Protein AF-A0A7V0I845-F1 (afdb_monomer)

Sequence (106 aa):
MRGEARTVVWFQAAGCTGCSISLMNATYPDIKNLLLDEIVPGKGIGLVFHATLMGPTGRPALEVLEKIPAEEAGEYVLVVEGAIPTAAGGKYGTVGEVPMRERAAE

Solvent-accessible surface area (backbone atoms only — not comparable to full-atom values): 6372 Å² total; per-residue (Å²): 130,88,43,60,52,48,42,29,40,42,48,76,50,61,56,86,60,57,69,61,54,52,52,61,65,35,84,75,76,29,49,62,42,49,68,75,37,61,80,46,96,58,31,28,46,33,75,77,38,35,89,92,77,52,85,67,61,69,67,72,42,51,50,50,72,64,43,45,53,71,77,37,64,93,68,54,45,81,42,77,41,57,47,74,46,63,62,89,82,9,72,83,38,62,62,83,95,42,34,39,48,58,69,75,72,99

Mean predicted aligned error: 3.74 Å

Secondary structure (DSSP, 8-state):
---EEEEEEEEE-BS-SHHHHHHHT-SSS-HHHHHHSEEETTEEEEEEEETTT-S--SHHHHHHHHHHHHHSTTTSEEEEESB---GGGGTT-EETTEEHHHHTT-

Structure (mmCIF, N/CA/C/O backbone):
data_AF-A0A7V0I845-F1
#
_entry.id   AF-A0A7V0I845-F1
#
loop_
_atom_site.group_PDB
_atom_site.id
_atom_site.type_symbol
_atom_site.label_atom_id
_atom_site.label_alt_id
_atom_site.label_comp_id
_atom_site.label_asym_id
_atom_site.label_entity_id
_atom_site.label_seq_id
_atom_site.pdbx_PDB_ins_code
_atom_site.Cartn_x
_atom_site.Cartn_y
_atom_site.Cartn_z
_atom_site.occupancy
_atom_site.B_iso_or_equiv
_atom_site.auth_seq_id
_atom_site.auth_comp_id
_atom_site.auth_asym_id
_atom_site.auth_atom_id
_atom_site.pdbx_PDB_model_num
ATOM 1 N N . MET A 1 1 ? -9.223 0.389 25.451 1.00 41.03 1 MET A N 1
ATOM 2 C CA . MET A 1 1 ? -8.378 -0.759 25.055 1.00 41.03 1 MET A CA 1
ATOM 3 C C . MET A 1 1 ? -8.380 -0.767 23.538 1.00 41.03 1 MET A C 1
ATOM 5 O O . MET A 1 1 ? -9.469 -0.661 23.002 1.00 41.03 1 MET A O 1
ATOM 9 N N . ARG A 1 2 ? -7.226 -0.770 22.852 1.00 48.28 2 ARG A N 1
ATOM 10 C CA . ARG A 1 2 ? -7.222 -0.929 21.385 1.00 48.28 2 ARG A CA 1
ATOM 11 C C . ARG A 1 2 ? -7.747 -2.338 21.094 1.00 48.28 2 ARG A C 1
ATOM 13 O O . ARG A 1 2 ? -7.118 -3.289 21.553 1.00 48.28 2 ARG A O 1
ATOM 20 N N . GLY A 1 3 ? -8.900 -2.454 20.435 1.00 59.62 3 GLY A N 1
ATOM 21 C CA . GLY A 1 3 ? -9.357 -3.712 19.847 1.00 59.62 3 GLY A CA 1
ATOM 22 C C . GLY A 1 3 ? -8.349 -4.277 18.837 1.00 59.62 3 GLY A C 1
ATOM 23 O O . GLY A 1 3 ? -7.332 -3.647 18.535 1.00 59.62 3 GLY A O 1
ATOM 24 N N . GLU A 1 4 ? -8.616 -5.476 18.321 1.00 82.38 4 GLU A N 1
ATOM 25 C CA . GLU A 1 4 ? -7.788 -6.113 17.290 1.00 82.38 4 GLU A CA 1
ATOM 26 C C . GLU A 1 4 ? -7.841 -5.258 16.012 1.00 82.38 4 GLU A C 1
ATOM 28 O O . GLU A 1 4 ? -8.894 -5.110 15.391 1.00 82.38 4 GLU A O 1
ATOM 33 N N . ALA A 1 5 ? -6.719 -4.646 15.626 1.00 88.62 5 ALA A N 1
ATOM 34 C CA . ALA A 1 5 ? -6.627 -3.895 14.379 1.00 88.62 5 ALA A CA 1
ATOM 35 C C . ALA A 1 5 ? -6.113 -4.822 13.278 1.00 88.62 5 ALA A C 1
ATOM 37 O O . ALA A 1 5 ? -5.012 -5.355 13.394 1.00 88.62 5 ALA A O 1
ATOM 38 N N . ARG A 1 6 ?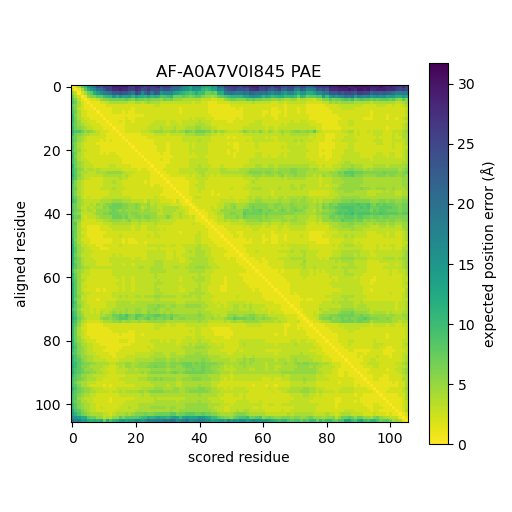 -6.893 -5.008 12.209 1.00 93.38 6 ARG A N 1
ATOM 39 C CA . ARG A 1 6 ? -6.452 -5.804 11.058 1.00 93.38 6 ARG A CA 1
ATOM 40 C C . ARG A 1 6 ? -5.444 -4.992 10.251 1.00 93.38 6 ARG A C 1
ATOM 42 O O . ARG A 1 6 ? -5.769 -3.888 9.811 1.00 93.38 6 ARG A O 1
ATOM 49 N N . THR A 1 7 ? -4.246 -5.532 10.061 1.00 95.88 7 THR A N 1
ATOM 50 C CA . THR A 1 7 ? -3.190 -4.905 9.262 1.00 95.88 7 THR A CA 1
ATOM 51 C C . THR A 1 7 ? -3.607 -4.808 7.799 1.00 95.88 7 THR A C 1
ATOM 53 O O . THR A 1 7 ? -4.045 -5.789 7.195 1.00 95.88 7 THR A O 1
ATOM 56 N N . VAL A 1 8 ? -3.472 -3.613 7.228 1.00 96.44 8 VAL A N 1
ATOM 57 C CA . VAL A 1 8 ? -3.768 -3.316 5.827 1.00 96.44 8 VAL A CA 1
ATOM 58 C C . VAL A 1 8 ? -2.566 -2.633 5.185 1.00 96.44 8 VAL A C 1
ATOM 60 O O . VAL A 1 8 ? -2.123 -1.571 5.629 1.00 96.44 8 VAL A O 1
ATOM 63 N N . VAL A 1 9 ? -2.083 -3.224 4.096 1.00 96.88 9 VAL A N 1
ATOM 64 C CA . VAL A 1 9 ? -1.076 -2.642 3.204 1.00 96.88 9 VAL A CA 1
ATOM 65 C C . VAL A 1 9 ? -1.794 -2.169 1.945 1.00 96.88 9 VAL A C 1
ATOM 67 O O . VAL A 1 9 ? -2.348 -2.979 1.207 1.00 96.88 9 VAL A O 1
ATOM 70 N N . TRP A 1 10 ? -1.799 -0.861 1.690 1.00 97.38 10 TRP A N 1
ATOM 71 C CA . TRP A 1 10 ? -2.384 -0.270 0.486 1.00 97.38 10 TRP A CA 1
ATOM 72 C C . TRP A 1 10 ? -1.288 0.074 -0.521 1.00 97.38 10 TRP A C 1
ATOM 74 O O . TRP A 1 10 ? -0.673 1.144 -0.485 1.00 97.38 10 TRP A O 1
ATOM 84 N N . PHE A 1 11 ? -1.030 -0.858 -1.432 1.00 96.94 11 PHE A N 1
ATOM 85 C CA . PHE A 1 11 ? -0.010 -0.739 -2.459 1.00 96.94 11 PHE A CA 1
ATOM 86 C C . PHE A 1 11 ? -0.534 0.042 -3.670 1.00 96.94 11 PHE A C 1
ATOM 88 O O . PHE A 1 11 ? -1.366 -0.438 -4.441 1.00 96.94 11 PHE A O 1
ATOM 95 N N . GLN A 1 12 ? -0.029 1.265 -3.842 1.00 96.19 12 GLN A N 1
ATOM 96 C CA . GLN A 1 12 ? -0.338 2.116 -4.991 1.00 96.19 12 GLN A CA 1
ATOM 97 C C . GLN A 1 12 ? 0.643 1.813 -6.138 1.00 96.19 12 GLN A C 1
ATOM 99 O O . GLN A 1 12 ? 1.823 2.154 -6.062 1.00 96.19 12 GLN A O 1
ATOM 104 N N . ALA A 1 13 ? 0.151 1.159 -7.189 1.00 96.06 13 ALA A N 1
ATOM 105 C CA . ALA A 1 13 ? 0.898 0.811 -8.393 1.00 96.06 13 ALA A CA 1
ATOM 106 C C . ALA A 1 13 ? 0.718 1.880 -9.492 1.00 96.06 13 ALA A C 1
ATOM 108 O O . ALA A 1 13 ? 0.636 3.076 -9.207 1.00 96.06 13 ALA A O 1
ATOM 109 N N . ALA A 1 14 ? 0.661 1.487 -10.770 1.00 96.44 14 ALA A N 1
ATOM 110 C CA . ALA A 1 14 ? 0.461 2.428 -11.868 1.00 96.44 14 ALA A CA 1
ATOM 111 C C . ALA A 1 14 ? -1.010 2.878 -11.935 1.00 96.44 14 ALA A C 1
ATOM 113 O O . ALA A 1 14 ? -1.852 2.232 -12.563 1.00 96.44 14 ALA A O 1
ATOM 114 N N . GLY A 1 15 ? -1.327 3.991 -11.274 1.00 95.81 15 GLY A N 1
ATOM 115 C CA . GLY A 1 15 ? -2.676 4.549 -11.201 1.00 95.81 15 GLY A CA 1
ATOM 116 C C . GLY A 1 15 ? -2.694 6.075 -11.136 1.00 95.81 15 GLY A C 1
ATOM 117 O O . GLY A 1 15 ? -1.658 6.731 -11.137 1.00 95.81 15 GLY A O 1
ATOM 118 N N . CYS A 1 16 ? -3.899 6.642 -11.088 1.00 97.00 16 CYS A N 1
ATOM 119 C CA . CYS A 1 16 ? -4.125 8.089 -11.007 1.00 97.00 16 CYS A CA 1
ATOM 120 C C . CYS A 1 16 ? -4.410 8.596 -9.583 1.00 97.00 16 CYS A C 1
ATOM 122 O O . CYS A 1 16 ? -4.825 9.742 -9.428 1.00 97.00 16 CYS A O 1
ATOM 124 N N . THR A 1 17 ? -4.266 7.743 -8.560 1.00 98.06 17 THR A N 1
ATOM 125 C CA . THR A 1 17 ? -4.600 8.048 -7.151 1.00 98.06 17 THR A CA 1
ATOM 126 C C . THR A 1 17 ? -6.105 8.250 -6.896 1.00 98.06 17 THR A C 1
ATOM 128 O O . THR A 1 17 ? -6.533 8.571 -5.788 1.00 98.06 17 THR A O 1
ATOM 131 N N . GLY A 1 18 ? -6.954 8.046 -7.909 1.00 98.12 18 GLY A N 1
ATOM 132 C CA . GLY A 1 18 ? -8.398 8.254 -7.813 1.00 98.12 18 GLY A CA 1
ATOM 133 C C . GLY A 1 18 ? -9.087 7.356 -6.782 1.00 98.12 18 GLY A C 1
ATOM 134 O O . GLY A 1 18 ? -10.044 7.798 -6.149 1.00 98.12 18 GLY A O 1
ATOM 135 N N . CYS A 1 19 ? -8.598 6.131 -6.556 1.00 97.75 19 CYS A N 1
ATOM 136 C CA . CYS A 1 19 ? -9.187 5.241 -5.553 1.00 97.75 19 CYS A CA 1
ATOM 137 C C . CYS A 1 19 ? -8.875 5.744 -4.138 1.00 97.75 19 CYS A C 1
ATOM 139 O O . CYS A 1 19 ? -9.770 5.775 -3.296 1.00 97.75 19 CYS A O 1
ATOM 141 N N . SER A 1 20 ? -7.657 6.242 -3.907 1.00 97.75 20 SER A N 1
ATOM 142 C CA . SER A 1 20 ? -7.294 6.929 -2.660 1.00 97.75 20 SER A CA 1
ATOM 143 C C . SER A 1 20 ? -8.156 8.175 -2.410 1.00 97.75 20 SER A C 1
ATOM 145 O O . SER A 1 20 ? -8.650 8.383 -1.302 1.00 97.75 20 SER A O 1
ATOM 147 N N . ILE A 1 21 ? -8.394 9.001 -3.440 1.00 97.75 21 ILE A N 1
ATOM 148 C CA . ILE A 1 21 ? -9.289 10.167 -3.321 1.00 97.75 21 ILE A CA 1
ATOM 149 C C . ILE A 1 21 ? -10.725 9.727 -3.015 1.00 97.75 21 ILE A C 1
ATOM 151 O O . ILE A 1 21 ? -11.395 10.347 -2.190 1.00 97.75 21 ILE A O 1
ATOM 155 N N . SER A 1 22 ? -11.202 8.650 -3.642 1.00 97.62 22 SER A N 1
ATOM 156 C CA . SER A 1 22 ? -12.524 8.089 -3.356 1.00 97.62 22 SER A CA 1
ATOM 157 C C . SER A 1 22 ? -12.642 7.618 -1.904 1.00 97.62 22 SER A C 1
ATOM 159 O O . SER A 1 22 ? -13.672 7.868 -1.285 1.00 97.62 22 SER A O 1
ATOM 161 N N . LEU A 1 23 ? -11.603 6.977 -1.354 1.00 96.25 23 LEU A N 1
ATOM 162 C CA . LEU A 1 23 ? -11.556 6.554 0.048 1.00 96.25 23 LEU A CA 1
ATOM 163 C C . LEU A 1 23 ? -11.653 7.756 0.997 1.00 96.25 23 LEU A C 1
ATOM 165 O O . LEU A 1 23 ? -12.456 7.749 1.924 1.00 96.25 23 LEU A O 1
ATOM 169 N N . MET A 1 24 ? -10.870 8.808 0.743 1.00 96.44 24 MET A N 1
ATOM 170 C CA . MET A 1 24 ? -10.860 10.014 1.581 1.00 96.44 24 MET A CA 1
ATOM 171 C C . MET A 1 24 ? -12.177 10.801 1.547 1.00 96.44 24 MET A C 1
ATOM 173 O O . MET A 1 24 ? -12.462 11.537 2.487 1.00 96.44 24 MET A O 1
ATOM 177 N N . ASN A 1 25 ? -12.974 10.649 0.487 1.00 97.31 25 ASN A N 1
ATOM 178 C CA . ASN A 1 25 ? -14.284 11.291 0.350 1.00 97.31 25 ASN A CA 1
ATOM 179 C C . ASN A 1 25 ? -15.457 10.407 0.810 1.00 97.31 25 ASN A C 1
ATOM 181 O O . ASN A 1 25 ? -16.611 10.816 0.667 1.00 97.31 25 ASN A O 1
ATOM 185 N N . ALA A 1 26 ? -15.200 9.205 1.335 1.00 96.94 26 ALA A N 1
ATOM 186 C CA . ALA A 1 26 ? -16.254 8.368 1.895 1.00 96.94 26 ALA A CA 1
ATOM 187 C C . ALA A 1 26 ? -16.947 9.085 3.067 1.00 96.94 26 ALA A C 1
ATOM 189 O O . ALA A 1 26 ? -16.296 9.690 3.917 1.00 96.94 26 ALA A O 1
ATOM 190 N N . THR A 1 27 ? -18.280 9.026 3.106 1.00 95.69 27 THR A N 1
ATOM 191 C CA . THR A 1 27 ? -19.085 9.716 4.126 1.00 95.69 27 THR A CA 1
ATOM 192 C C . THR A 1 27 ? -19.355 8.862 5.360 1.00 95.69 27 THR A C 1
ATOM 194 O O . THR A 1 27 ? -19.539 9.414 6.441 1.00 95.69 27 THR A O 1
ATOM 197 N N . TYR A 1 28 ? -19.407 7.534 5.215 1.00 92.12 28 TYR A N 1
ATOM 198 C CA . TYR A 1 28 ? -19.535 6.602 6.334 1.00 92.12 28 TYR A CA 1
ATOM 199 C C . TYR A 1 28 ? -19.107 5.170 5.943 1.00 92.12 28 TYR A C 1
ATOM 201 O O . TYR A 1 28 ? -19.669 4.622 4.989 1.00 92.12 28 TYR A O 1
ATOM 209 N N . PRO A 1 29 ? -18.187 4.531 6.691 1.00 92.25 29 PRO A N 1
ATOM 210 C CA . PRO A 1 29 ? -17.273 5.175 7.641 1.00 92.25 29 PRO A CA 1
ATOM 211 C C . PRO A 1 29 ? -16.424 6.242 6.931 1.00 92.25 29 PRO A C 1
ATOM 213 O O . PRO A 1 29 ? -16.072 6.071 5.763 1.00 92.25 29 PRO A O 1
ATOM 216 N N . ASP A 1 30 ? -16.136 7.354 7.612 1.00 94.75 30 ASP A N 1
ATOM 217 C CA . ASP A 1 30 ? -15.263 8.393 7.059 1.00 94.75 30 ASP A CA 1
ATOM 218 C C . ASP A 1 30 ? -13.774 8.036 7.242 1.00 94.75 30 ASP A C 1
ATOM 220 O O . ASP A 1 30 ? -13.412 7.059 7.910 1.00 94.75 30 ASP A O 1
ATOM 224 N N . ILE A 1 31 ? -12.877 8.825 6.641 1.00 94.88 31 ILE A N 1
ATOM 225 C CA . ILE A 1 31 ? -11.433 8.561 6.717 1.00 94.88 31 ILE A CA 1
ATOM 226 C C . ILE A 1 31 ? -10.883 8.642 8.147 1.00 94.88 31 ILE A C 1
ATOM 228 O O . ILE A 1 31 ? -9.940 7.930 8.490 1.00 94.88 31 ILE A O 1
ATOM 232 N N . LYS A 1 32 ? -11.469 9.477 9.009 1.00 93.56 32 LYS A N 1
ATOM 233 C CA . LYS A 1 32 ? -11.051 9.585 10.406 1.00 93.56 32 LYS A CA 1
ATOM 234 C C . LYS A 1 32 ? -11.450 8.321 11.163 1.00 93.56 32 LYS A C 1
ATOM 236 O O . LYS A 1 32 ? -10.622 7.794 11.903 1.00 93.56 32 LYS A O 1
ATOM 241 N N . ASN A 1 33 ? -12.662 7.814 10.934 1.00 92.25 33 ASN A N 1
ATOM 242 C CA . ASN A 1 33 ? -13.122 6.559 11.518 1.00 92.25 33 ASN A CA 1
ATOM 243 C C . ASN A 1 33 ? -12.216 5.404 11.101 1.00 92.25 33 ASN A C 1
ATOM 245 O O . ASN A 1 33 ? -11.804 4.613 11.941 1.00 92.25 33 ASN A O 1
ATOM 249 N N . LEU A 1 34 ? -11.855 5.344 9.818 1.00 93.06 34 LEU A N 1
ATOM 250 C CA . LEU A 1 34 ? -10.986 4.296 9.295 1.00 93.06 34 LEU A CA 1
ATOM 251 C C . LEU A 1 34 ? -9.587 4.306 9.914 1.00 93.06 34 LEU A C 1
ATOM 253 O O . LEU A 1 34 ? -9.037 3.240 10.176 1.00 93.06 34 LEU A O 1
ATOM 257 N N . LEU A 1 35 ? -9.010 5.489 10.131 1.00 93.12 35 LEU A N 1
ATOM 258 C CA . LEU A 1 35 ? -7.638 5.619 10.624 1.00 93.12 35 LEU A CA 1
ATOM 259 C C . LEU A 1 35 ? -7.521 5.532 12.150 1.00 93.12 35 LEU A C 1
ATOM 261 O O . LEU A 1 35 ? -6.478 5.110 12.648 1.00 93.12 35 LEU A O 1
ATOM 265 N N . LEU A 1 36 ? -8.533 5.994 12.890 1.00 92.19 36 LEU A N 1
ATOM 266 C CA . LEU A 1 36 ? -8.412 6.244 14.330 1.00 92.19 36 LEU A CA 1
ATOM 267 C C . LEU A 1 36 ? -9.398 5.449 15.191 1.00 92.19 36 LEU A C 1
ATOM 269 O O . LEU A 1 36 ? -9.107 5.239 16.370 1.00 92.19 36 LEU A O 1
ATOM 273 N N . ASP A 1 37 ? -10.526 5.011 14.630 1.00 92.75 37 ASP A N 1
ATOM 274 C CA . ASP A 1 37 ? -11.621 4.413 15.391 1.00 92.75 37 ASP A CA 1
ATOM 275 C C . ASP A 1 37 ? -11.762 2.902 15.119 1.00 92.75 37 ASP A C 1
ATOM 277 O O . ASP A 1 37 ? -11.104 2.304 14.263 1.00 92.75 37 ASP A O 1
ATOM 281 N N . GLU A 1 38 ? -12.646 2.259 15.880 1.00 89.88 38 GLU A N 1
ATOM 282 C CA . GLU A 1 38 ? -13.109 0.906 15.583 1.00 89.88 38 GLU A CA 1
ATOM 283 C C . GLU A 1 38 ? -14.215 0.967 14.518 1.00 89.88 38 GLU A C 1
ATOM 285 O O . GLU A 1 38 ? -15.186 1.710 14.664 1.00 89.88 38 GLU A O 1
ATOM 290 N N . ILE A 1 39 ? -14.088 0.170 13.452 1.00 88.81 39 ILE A N 1
ATOM 291 C CA . ILE A 1 39 ? -15.096 0.080 12.381 1.00 88.81 39 ILE A CA 1
ATOM 292 C C . ILE A 1 39 ? -16.327 -0.693 12.866 1.00 88.81 39 ILE A C 1
ATOM 294 O O . ILE A 1 39 ? -17.464 -0.353 12.548 1.00 88.81 39 ILE A O 1
ATOM 298 N N . VAL A 1 40 ? -16.089 -1.742 13.652 1.00 87.38 40 VAL A N 1
ATOM 299 C CA . VAL A 1 40 ? -17.101 -2.496 14.400 1.00 87.38 40 VAL A CA 1
ATOM 300 C C . VAL A 1 40 ? -16.551 -2.772 15.802 1.00 87.38 40 VAL A C 1
ATOM 302 O O . VAL A 1 40 ? -15.331 -2.763 15.960 1.00 87.38 40 VAL A O 1
ATOM 305 N N . PRO A 1 41 ? -17.392 -3.040 16.821 1.00 89.06 41 PRO A N 1
ATOM 306 C CA . PRO A 1 41 ? -16.924 -3.197 18.197 1.00 89.06 41 PRO A CA 1
ATOM 307 C C . PRO A 1 41 ? -15.748 -4.176 18.325 1.00 89.06 41 PRO A C 1
ATOM 309 O O . PRO A 1 41 ? -15.855 -5.344 17.948 1.00 89.06 41 PRO A O 1
ATOM 312 N N . GLY A 1 42 ? -14.625 -3.683 18.847 1.00 89.00 42 GLY A N 1
ATOM 313 C CA . GLY A 1 42 ? -13.388 -4.433 19.048 1.00 89.00 4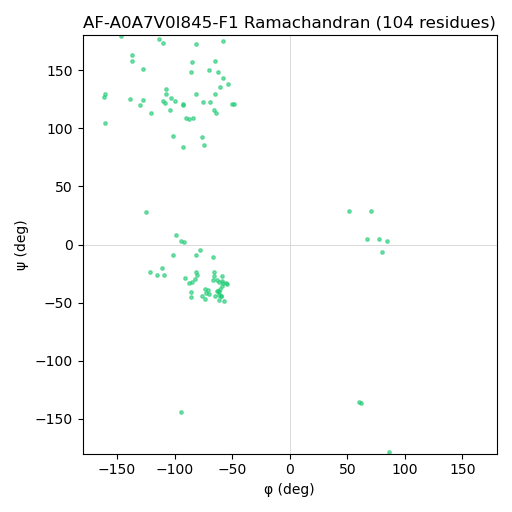2 GLY A CA 1
ATOM 314 C C . GLY A 1 42 ? -12.533 -4.663 17.798 1.00 89.00 42 GLY A C 1
ATOM 315 O O . GLY A 1 42 ? -11.529 -5.366 17.915 1.00 89.00 42 GLY A O 1
ATOM 316 N N . LYS A 1 43 ? -12.890 -4.109 16.627 1.00 89.06 43 LYS A N 1
ATOM 317 C CA . LYS A 1 43 ? -12.128 -4.268 15.375 1.00 89.06 43 LYS A CA 1
ATOM 318 C C . LYS A 1 43 ? -11.843 -2.937 14.683 1.00 89.06 43 LYS A C 1
ATOM 320 O O . LYS A 1 43 ? -12.759 -2.238 14.250 1.00 89.06 43 LYS A O 1
ATOM 325 N N . GLY A 1 44 ? -10.560 -2.632 14.519 1.00 92.62 44 GLY A N 1
ATOM 326 C CA . GLY A 1 44 ? -10.070 -1.470 13.772 1.00 92.62 44 GLY A CA 1
ATOM 327 C C . GLY A 1 44 ? -9.320 -1.857 12.498 1.00 92.62 44 GLY A C 1
ATOM 328 O O . GLY A 1 44 ? -9.089 -3.039 12.228 1.00 92.62 44 GLY A O 1
ATOM 329 N N . ILE A 1 45 ? -8.899 -0.850 11.736 1.00 93.75 45 ILE A N 1
ATOM 330 C CA . ILE A 1 45 ? -8.015 -1.015 10.580 1.00 93.75 45 ILE A CA 1
ATOM 331 C C . ILE A 1 45 ? -6.648 -0.420 10.917 1.00 93.75 45 ILE A C 1
ATOM 333 O O . ILE A 1 45 ? -6.525 0.751 11.262 1.00 93.75 45 ILE A O 1
ATOM 337 N N . GLY A 1 46 ? -5.604 -1.236 10.810 1.00 94.44 46 GLY A N 1
ATOM 338 C CA . GLY A 1 46 ? -4.219 -0.791 10.881 1.00 94.44 46 GLY A CA 1
ATOM 339 C C . GLY A 1 46 ? -3.696 -0.504 9.481 1.00 94.44 46 GLY A C 1
ATOM 340 O O . GLY A 1 46 ? -3.072 -1.374 8.884 1.00 94.44 46 GLY A O 1
ATOM 341 N N . LEU A 1 47 ? -3.952 0.691 8.940 1.00 95.38 47 LEU A N 1
ATOM 342 C CA . LEU A 1 47 ? -3.420 1.094 7.634 1.00 95.38 47 LEU A CA 1
ATOM 343 C C . LEU A 1 47 ? -1.923 1.427 7.759 1.00 95.38 47 LEU A C 1
ATOM 345 O O . LEU A 1 47 ? -1.546 2.576 7.987 1.00 95.38 47 LEU A O 1
ATOM 349 N N . VAL A 1 48 ? -1.072 0.403 7.665 1.00 95.44 48 VAL A N 1
ATOM 350 C CA . VAL A 1 48 ? 0.373 0.505 7.946 1.00 95.44 48 VAL A CA 1
ATOM 351 C C . VAL A 1 48 ? 1.174 1.065 6.775 1.00 95.44 48 VAL A C 1
ATOM 353 O O . VAL A 1 48 ? 2.240 1.644 6.979 1.00 95.44 48 VAL A O 1
ATOM 356 N N . PHE A 1 49 ? 0.656 0.934 5.554 1.00 96.25 49 PHE A N 1
ATOM 357 C CA . PHE A 1 49 ? 1.266 1.493 4.353 1.00 96.25 49 PHE A CA 1
ATOM 358 C C . PHE A 1 49 ? 0.193 2.088 3.446 1.00 96.25 49 PHE A C 1
ATOM 360 O O . PHE A 1 49 ? -0.747 1.398 3.059 1.00 96.25 49 PHE A O 1
ATOM 367 N N . HIS A 1 50 ? 0.352 3.363 3.096 1.00 97.12 50 HIS A N 1
ATOM 368 C CA . HIS A 1 50 ? -0.449 4.054 2.089 1.00 97.12 50 HIS A CA 1
ATOM 3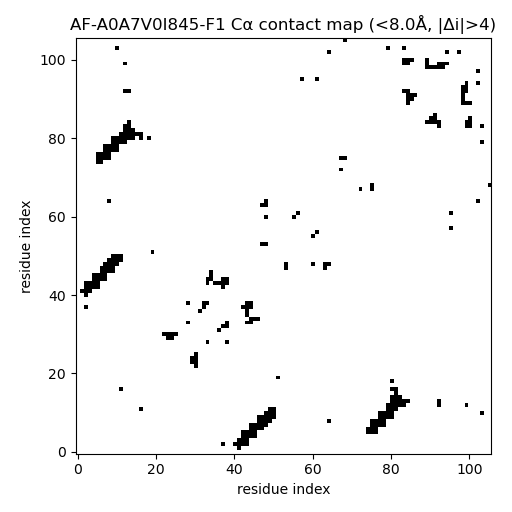69 C C . HIS A 1 50 ? 0.329 5.293 1.641 1.00 97.12 50 HIS A C 1
ATOM 371 O O . HIS A 1 50 ? 0.382 6.285 2.371 1.00 97.12 50 HIS A O 1
ATOM 377 N N . ALA A 1 51 ? 0.928 5.264 0.448 1.00 95.00 51 ALA A N 1
ATOM 378 C CA . ALA A 1 51 ? 1.931 6.256 0.041 1.00 95.00 51 ALA A CA 1
ATOM 379 C C . ALA A 1 51 ? 1.425 7.713 0.052 1.00 95.00 51 ALA A C 1
ATOM 381 O O . ALA A 1 51 ? 2.204 8.634 0.268 1.00 95.00 51 ALA A O 1
ATOM 382 N N . THR A 1 52 ? 0.118 7.918 -0.134 1.00 95.38 52 THR A N 1
ATOM 383 C CA . THR A 1 52 ? -0.509 9.255 -0.094 1.00 95.38 52 THR A CA 1
ATOM 384 C C . THR A 1 52 ? -0.788 9.788 1.326 1.00 95.38 52 THR A C 1
ATOM 386 O O . THR A 1 52 ? -0.871 10.998 1.506 1.00 95.38 52 THR A O 1
ATOM 389 N N . LEU A 1 53 ? -0.966 8.916 2.330 1.00 94.69 53 LEU A N 1
ATOM 390 C CA . LEU A 1 53 ? -1.477 9.283 3.666 1.00 94.69 53 LEU A CA 1
ATOM 391 C C . LEU A 1 53 ? -0.464 9.077 4.796 1.00 94.69 53 LEU A C 1
ATOM 393 O O . LEU A 1 53 ? -0.562 9.723 5.839 1.00 94.69 53 LEU A O 1
ATOM 397 N N . MET A 1 54 ? 0.479 8.151 4.625 1.00 95.00 54 MET A N 1
ATOM 398 C CA . MET A 1 54 ? 1.437 7.801 5.667 1.00 95.00 54 MET A CA 1
ATOM 399 C C . MET A 1 54 ? 2.456 8.923 5.910 1.00 95.00 54 MET A C 1
ATOM 401 O O . MET A 1 54 ? 2.826 9.662 5.002 1.00 95.00 54 MET A O 1
ATOM 405 N N . GLY A 1 55 ? 2.950 9.018 7.145 1.00 95.56 55 GLY A N 1
ATOM 406 C CA . GLY A 1 55 ? 4.013 9.961 7.511 1.00 95.56 55 GLY A CA 1
ATOM 407 C C . GLY A 1 55 ? 5.429 9.551 7.062 1.00 95.56 55 GLY A C 1
ATOM 408 O O . GLY A 1 55 ? 6.170 10.411 6.583 1.00 95.56 55 GLY A O 1
ATOM 409 N N . PRO A 1 56 ? 5.856 8.280 7.230 1.00 95.00 56 PRO A N 1
ATOM 410 C CA . PRO A 1 56 ? 7.191 7.838 6.828 1.00 95.00 56 PRO A CA 1
ATOM 411 C C . PRO A 1 56 ? 7.440 7.968 5.321 1.00 95.00 56 PRO A C 1
ATOM 413 O O . PRO A 1 56 ? 6.536 7.787 4.514 1.00 95.00 56 PRO A O 1
ATOM 416 N N . THR A 1 57 ? 8.691 8.218 4.929 1.00 95.94 57 THR A N 1
ATOM 417 C CA . THR A 1 57 ? 9.128 8.273 3.521 1.00 95.94 57 THR A CA 1
ATOM 418 C C . THR A 1 57 ? 10.459 7.544 3.346 1.00 95.94 57 THR A C 1
ATOM 420 O O . THR A 1 57 ? 11.156 7.281 4.325 1.00 95.94 57 THR A O 1
ATOM 423 N N . GLY A 1 58 ? 10.821 7.195 2.108 1.00 95.69 58 GLY A N 1
ATOM 424 C CA . GLY A 1 58 ? 12.092 6.529 1.809 1.00 95.69 58 GLY A CA 1
ATOM 425 C C . GLY A 1 58 ? 12.241 5.184 2.527 1.00 95.69 58 GLY A C 1
ATOM 426 O O . GLY A 1 58 ? 11.309 4.383 2.561 1.00 95.69 58 GLY A O 1
ATOM 427 N N . ARG A 1 59 ? 13.415 4.930 3.114 1.00 95.75 59 ARG A N 1
ATOM 428 C CA . ARG A 1 59 ? 13.750 3.632 3.720 1.00 95.75 59 ARG A CA 1
ATOM 429 C C . ARG A 1 59 ? 12.769 3.175 4.818 1.00 95.75 59 ARG A C 1
ATOM 431 O O . ARG A 1 59 ? 12.291 2.050 4.703 1.00 95.75 59 ARG A O 1
ATOM 438 N N . PRO A 1 60 ? 12.399 4.010 5.811 1.00 95.69 60 PRO A N 1
ATOM 439 C CA . PRO A 1 60 ? 11.380 3.646 6.799 1.00 95.69 60 PRO A CA 1
ATOM 440 C C . PRO A 1 60 ? 10.038 3.208 6.201 1.00 95.69 60 PRO A C 1
ATOM 442 O O . PRO A 1 60 ? 9.382 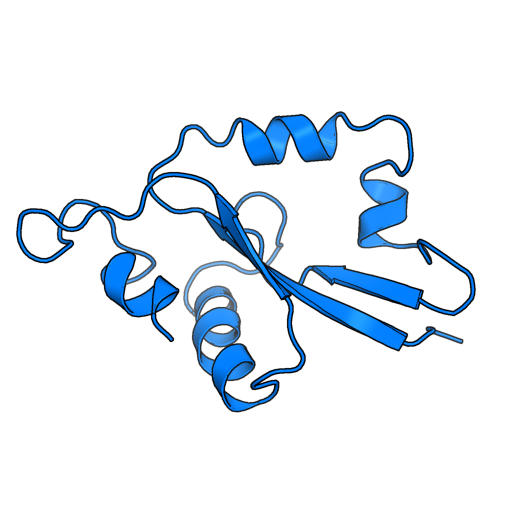2.334 6.754 1.00 95.69 60 PRO A O 1
ATOM 445 N N . ALA A 1 61 ? 9.626 3.794 5.074 1.00 95.56 61 ALA A N 1
ATOM 446 C CA . ALA A 1 61 ? 8.399 3.390 4.393 1.00 95.56 61 ALA A CA 1
ATOM 447 C C . ALA A 1 61 ? 8.547 2.035 3.686 1.00 95.56 61 ALA A C 1
ATOM 449 O O . ALA A 1 61 ? 7.649 1.199 3.755 1.00 95.56 61 ALA A O 1
ATOM 450 N N . LEU A 1 62 ? 9.686 1.810 3.025 1.00 95.56 62 LEU A N 1
ATOM 451 C CA . LEU A 1 62 ? 9.970 0.555 2.322 1.00 95.56 62 LEU A CA 1
ATOM 452 C C . LEU A 1 62 ? 10.122 -0.632 3.281 1.00 95.56 62 LEU A C 1
ATOM 454 O O . LEU A 1 62 ? 9.747 -1.743 2.927 1.00 95.56 62 LEU A O 1
ATOM 458 N N . GLU A 1 63 ? 10.599 -0.405 4.507 1.00 95.25 63 GLU A N 1
ATOM 459 C CA . GLU A 1 63 ? 10.670 -1.454 5.532 1.00 95.25 63 GLU A CA 1
ATOM 460 C C . GLU A 1 63 ? 9.316 -2.088 5.842 1.00 95.25 63 GLU A C 1
ATOM 462 O O . GLU A 1 63 ? 9.267 -3.281 6.125 1.00 95.25 63 GLU A O 1
ATOM 467 N N . VAL A 1 64 ? 8.226 -1.322 5.772 1.00 94.19 64 VAL A N 1
ATOM 468 C CA . VAL A 1 64 ? 6.879 -1.861 5.994 1.00 94.19 64 VAL A CA 1
ATOM 469 C C . VAL A 1 64 ? 6.523 -2.866 4.899 1.00 94.19 64 VAL A C 1
ATOM 471 O O . VAL A 1 64 ? 6.042 -3.953 5.202 1.00 94.19 64 VAL A O 1
ATOM 474 N N . LEU A 1 65 ? 6.815 -2.534 3.638 1.00 93.88 65 LEU A N 1
ATOM 475 C CA . LEU A 1 65 ? 6.566 -3.427 2.503 1.00 93.88 65 LEU A CA 1
ATOM 476 C C . LEU A 1 65 ? 7.424 -4.696 2.545 1.00 93.88 65 LEU A C 1
ATOM 478 O O . LEU A 1 65 ? 7.015 -5.713 2.007 1.00 93.88 65 LEU A O 1
ATOM 482 N N . GLU A 1 66 ? 8.596 -4.646 3.175 1.00 93.12 66 GLU A N 1
ATOM 483 C CA . GLU A 1 66 ? 9.510 -5.790 3.266 1.00 93.12 66 GLU A CA 1
ATOM 484 C C . GLU A 1 66 ? 9.226 -6.695 4.472 1.00 93.12 66 GLU A C 1
ATOM 486 O O . GLU A 1 66 ? 9.440 -7.902 4.400 1.00 93.12 66 GLU A O 1
ATOM 491 N N . LYS A 1 67 ? 8.762 -6.126 5.590 1.00 94.81 67 LYS A N 1
ATOM 492 C CA . LYS A 1 67 ? 8.539 -6.867 6.840 1.00 94.81 67 LYS A CA 1
ATOM 493 C C . LYS A 1 67 ? 7.174 -7.539 6.886 1.00 94.81 67 LYS A C 1
ATOM 495 O O . LYS A 1 67 ? 7.091 -8.704 7.258 1.00 94.81 67 LYS A O 1
ATOM 500 N N . ILE A 1 68 ? 6.115 -6.832 6.492 1.00 94.69 68 ILE A N 1
ATOM 501 C CA . ILE A 1 68 ? 4.734 -7.297 6.695 1.00 94.69 68 ILE A CA 1
ATOM 502 C C . ILE A 1 68 ? 4.431 -8.622 5.977 1.00 94.69 68 ILE A C 1
ATOM 504 O O . ILE A 1 68 ? 3.868 -9.500 6.631 1.00 94.69 68 ILE A O 1
ATOM 508 N N . PRO A 1 69 ? 4.844 -8.849 4.711 1.00 91.44 69 PRO A N 1
ATOM 509 C CA . PRO A 1 69 ? 4.612 -10.139 4.057 1.00 91.44 69 PRO A CA 1
ATOM 510 C C . PRO A 1 69 ? 5.248 -11.323 4.799 1.00 91.44 69 PRO A C 1
ATOM 512 O O . PRO A 1 69 ? 4.698 -12.421 4.792 1.00 91.44 69 PRO A O 1
ATOM 515 N N . ALA A 1 70 ? 6.382 -11.103 5.475 1.00 91.69 70 ALA A N 1
ATOM 516 C CA . ALA A 1 70 ? 7.086 -12.135 6.233 1.00 91.69 70 ALA A CA 1
ATOM 517 C C . ALA A 1 70 ? 6.554 -12.301 7.668 1.00 91.69 70 ALA A C 1
ATOM 519 O O . ALA A 1 70 ? 6.446 -13.423 8.159 1.00 91.69 70 ALA A O 1
ATOM 520 N N . GLU A 1 71 ? 6.245 -11.197 8.350 1.00 94.00 71 GLU A N 1
ATOM 521 C CA . GLU A 1 71 ? 5.839 -11.180 9.761 1.00 94.00 71 GLU A CA 1
ATOM 522 C C . GLU A 1 71 ? 4.351 -11.509 9.956 1.00 94.00 71 GLU A C 1
ATOM 524 O O . GLU A 1 71 ? 3.981 -12.092 10.974 1.00 94.00 71 GLU A O 1
ATOM 529 N N . GLU A 1 72 ? 3.502 -11.179 8.978 1.00 92.38 72 GLU A N 1
ATO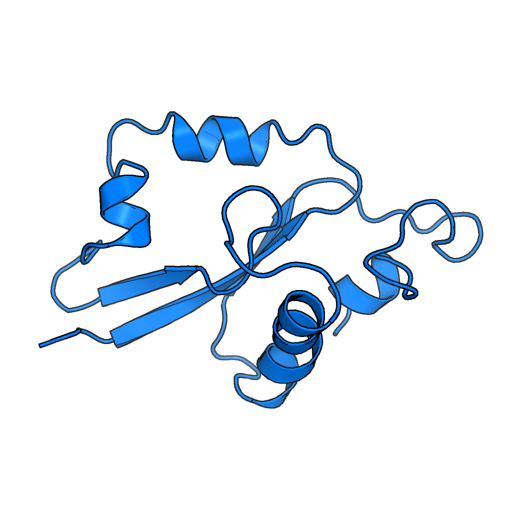M 530 C CA . GLU A 1 72 ? 2.041 -11.326 9.051 1.00 92.38 72 GLU A CA 1
ATOM 531 C C . GLU A 1 72 ? 1.471 -12.162 7.892 1.00 92.38 72 GLU A C 1
ATOM 533 O O . GLU A 1 72 ? 0.324 -11.975 7.480 1.00 92.38 72 GLU A O 1
ATOM 538 N N . ALA A 1 73 ? 2.263 -13.088 7.344 1.00 88.38 73 ALA A N 1
ATOM 539 C CA . ALA A 1 73 ? 1.875 -13.941 6.221 1.00 88.38 73 ALA A CA 1
ATOM 540 C C . ALA A 1 73 ? 0.496 -14.599 6.433 1.00 88.38 73 ALA A C 1
ATOM 542 O O . ALA A 1 73 ? 0.285 -15.349 7.386 1.00 88.38 73 ALA A O 1
ATOM 543 N N . GLY A 1 74 ? -0.442 -14.333 5.519 1.00 88.44 74 GLY A N 1
ATOM 544 C CA . GLY A 1 74 ? -1.815 -14.851 5.577 1.00 88.44 74 GLY A CA 1
ATOM 545 C C . GLY A 1 74 ? -2.769 -14.099 6.516 1.00 88.44 74 GLY A C 1
ATOM 546 O O . GLY A 1 74 ? -3.965 -14.376 6.485 1.00 88.44 74 GLY A O 1
ATOM 547 N N . GLU A 1 75 ? -2.281 -13.131 7.296 1.00 91.94 75 GLU A N 1
ATOM 548 C CA . GLU A 1 75 ? -3.078 -12.386 8.278 1.00 91.94 75 GLU A CA 1
ATOM 549 C C . GLU A 1 75 ? -3.352 -10.927 7.881 1.00 91.94 75 GLU A C 1
ATOM 551 O O . GLU A 1 75 ? -4.377 -10.370 8.293 1.00 91.94 75 GLU A O 1
ATOM 556 N N . TYR A 1 76 ? -2.497 -10.306 7.061 1.00 94.50 76 TYR A N 1
ATOM 557 C CA . TYR A 1 76 ? -2.722 -8.944 6.562 1.00 94.50 76 TYR A CA 1
ATOM 558 C C . TYR A 1 76 ? -3.617 -8.910 5.316 1.00 94.50 76 TYR A C 1
ATOM 560 O O . TYR A 1 76 ? -3.723 -9.868 4.550 1.00 94.50 76 TYR A O 1
ATOM 568 N N . VAL A 1 77 ? -4.254 -7.762 5.088 1.00 95.25 77 VAL A N 1
ATOM 569 C CA . VAL A 1 77 ? -4.994 -7.482 3.854 1.00 95.25 77 VAL A CA 1
ATOM 570 C C . VAL A 1 77 ? -4.124 -6.636 2.929 1.00 95.25 77 VAL A C 1
ATOM 572 O O . VAL A 1 77 ? -3.703 -5.537 3.295 1.00 95.25 77 VAL A O 1
ATOM 575 N N . LEU A 1 78 ? -3.901 -7.122 1.708 1.00 95.31 78 LEU A N 1
ATOM 576 C CA . LEU A 1 78 ? -3.287 -6.350 0.632 1.00 95.31 78 LEU A CA 1
ATOM 577 C C . LEU A 1 78 ? -4.374 -5.682 -0.214 1.00 95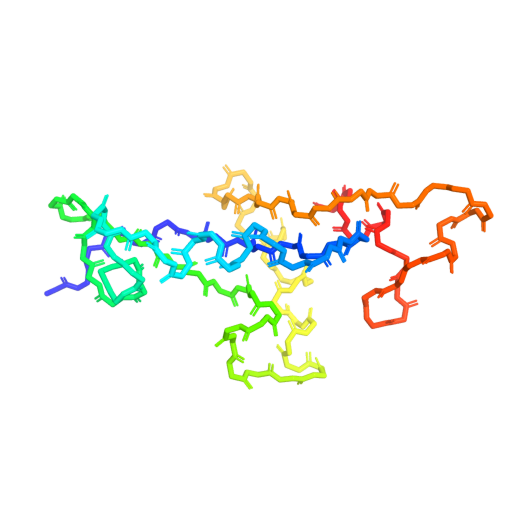.31 78 LEU A C 1
ATOM 579 O O . LEU A 1 78 ? -5.206 -6.355 -0.823 1.00 95.31 78 LEU A O 1
ATOM 583 N N . VAL A 1 79 ? -4.341 -4.356 -0.288 1.00 96.88 79 VAL A N 1
ATOM 584 C CA . VAL A 1 79 ? -5.127 -3.574 -1.245 1.00 96.88 79 VAL A CA 1
ATOM 585 C C . VAL A 1 79 ? -4.192 -3.117 -2.355 1.00 96.88 79 VAL A C 1
ATOM 587 O O . VAL A 1 79 ? -3.173 -2.491 -2.081 1.00 96.88 79 VAL A O 1
ATOM 590 N N . VAL A 1 80 ? -4.540 -3.411 -3.608 1.00 96.62 80 VAL A N 1
ATOM 591 C CA . VAL A 1 80 ? -3.788 -2.947 -4.780 1.00 96.62 80 VAL A CA 1
ATOM 592 C C . VAL A 1 80 ? -4.600 -1.885 -5.506 1.00 96.62 80 VAL A C 1
ATOM 594 O O . VAL A 1 80 ? -5.722 -2.136 -5.945 1.00 96.62 80 VAL A O 1
ATOM 597 N N . GLU A 1 81 ? -4.019 -0.699 -5.649 1.00 97.19 81 GLU A N 1
ATOM 598 C CA . GLU A 1 81 ? -4.577 0.400 -6.431 1.00 97.19 81 GLU A CA 1
ATOM 599 C C . GLU A 1 81 ? -3.777 0.593 -7.722 1.00 97.19 81 GLU A C 1
ATOM 601 O O . GLU A 1 81 ? -2.559 0.751 -7.693 1.00 97.19 81 GLU A O 1
ATOM 606 N N . GLY A 1 82 ? -4.471 0.652 -8.860 1.00 96.81 82 GLY A N 1
ATOM 607 C CA . GLY A 1 82 ? -3.845 0.819 -10.173 1.00 96.81 82 GLY A CA 1
ATOM 608 C C . GLY A 1 82 ? -3.401 -0.495 -10.822 1.00 96.81 82 GLY A C 1
ATOM 609 O O . GLY A 1 82 ? -3.625 -1.589 -10.308 1.00 96.81 82 GLY A O 1
ATOM 610 N N . ALA A 1 83 ? -2.805 -0.384 -12.007 1.00 96.25 83 ALA A N 1
ATOM 611 C CA . ALA A 1 83 ? -2.335 -1.522 -12.786 1.00 96.25 83 ALA A CA 1
ATOM 612 C C . ALA A 1 83 ? -0.918 -1.947 -12.373 1.00 96.25 83 ALA A C 1
ATOM 614 O O . ALA A 1 83 ? -0.077 -1.112 -12.040 1.00 96.25 83 ALA A O 1
ATOM 615 N N . ILE A 1 84 ? -0.626 -3.247 -12.474 1.00 96.69 84 ILE A N 1
ATOM 616 C CA . ILE A 1 84 ? 0.733 -3.780 -12.324 1.00 96.69 84 ILE A CA 1
ATOM 617 C C . ILE A 1 84 ? 1.415 -3.794 -13.700 1.00 96.69 84 ILE A C 1
ATOM 619 O O . ILE A 1 84 ? 1.043 -4.607 -14.553 1.00 96.69 84 ILE A O 1
ATOM 623 N N . PRO A 1 85 ? 2.405 -2.921 -13.965 1.00 95.62 85 PRO A N 1
ATOM 624 C CA . PRO A 1 85 ? 3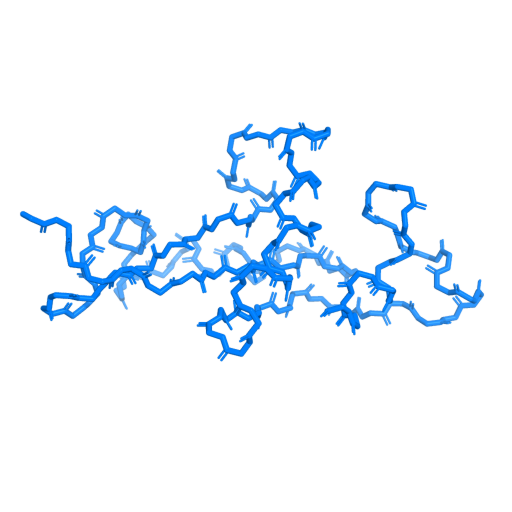.114 -2.938 -15.236 1.00 95.62 85 PRO A CA 1
ATOM 625 C C . PRO A 1 85 ? 3.980 -4.199 -15.350 1.00 95.62 85 PRO A C 1
ATOM 627 O O . PRO A 1 85 ? 4.861 -4.443 -14.530 1.00 95.62 85 PRO A O 1
ATOM 630 N N . THR A 1 86 ? 3.759 -4.999 -16.394 1.00 95.62 86 THR A N 1
ATOM 631 C CA . THR A 1 86 ? 4.510 -6.247 -16.645 1.00 95.62 86 THR A CA 1
ATOM 632 C C . THR A 1 86 ? 5.430 -6.169 -17.865 1.00 95.62 86 THR A C 1
ATOM 634 O O . THR A 1 86 ? 6.399 -6.927 -17.963 1.00 95.62 86 THR A O 1
ATOM 637 N N . ALA A 1 87 ? 5.173 -5.232 -18.782 1.00 95.88 87 ALA A N 1
ATOM 638 C CA . ALA A 1 87 ? 5.992 -5.010 -19.969 1.00 95.88 87 ALA A CA 1
ATOM 639 C C . ALA A 1 87 ? 7.411 -4.526 -19.613 1.00 95.88 87 ALA A C 1
ATOM 641 O O . ALA A 1 87 ? 7.654 -4.009 -18.522 1.00 95.88 87 ALA A O 1
ATOM 642 N N . ALA A 1 88 ? 8.361 -4.723 -20.535 1.00 95.00 88 ALA A N 1
ATOM 643 C CA . ALA A 1 88 ? 9.784 -4.410 -20.351 1.00 95.00 88 ALA A CA 1
ATOM 644 C C . ALA A 1 88 ? 10.403 -5.003 -19.063 1.00 95.00 88 ALA A C 1
ATOM 646 O O . ALA A 1 88 ? 11.340 -4.436 -18.504 1.00 95.00 88 ALA A O 1
ATOM 647 N N . GLY A 1 89 ? 9.875 -6.136 -18.581 1.00 91.00 89 GLY A N 1
ATOM 648 C CA . GLY A 1 89 ? 10.306 -6.748 -17.323 1.00 91.00 89 GLY A CA 1
ATOM 649 C C . GLY A 1 89 ? 9.882 -5.957 -16.080 1.00 91.00 89 GLY A C 1
ATOM 650 O O . GLY A 1 89 ? 10.595 -5.979 -15.090 1.00 91.00 89 GLY A O 1
ATOM 651 N N . GLY A 1 90 ? 8.765 -5.224 -16.134 1.00 94.25 90 GLY A N 1
ATOM 652 C CA . GLY A 1 90 ? 8.247 -4.431 -15.011 1.00 94.25 90 GLY A CA 1
ATOM 653 C C . GLY A 1 90 ? 8.859 -3.035 -14.861 1.00 94.25 90 GLY A C 1
ATOM 654 O O . GLY A 1 90 ? 8.484 -2.296 -13.958 1.00 94.25 90 GLY A O 1
ATOM 655 N N . LYS A 1 91 ? 9.754 -2.626 -15.768 1.00 93.44 91 LYS A N 1
ATOM 656 C CA . LYS A 1 91 ? 10.510 -1.360 -15.677 1.00 93.44 91 LYS A CA 1
ATOM 657 C C . LYS A 1 91 ? 9.672 -0.083 -15.800 1.00 93.44 91 LYS A C 1
ATOM 659 O O . LYS A 1 91 ? 10.191 0.998 -15.554 1.00 93.44 91 LYS A O 1
ATOM 664 N N . TYR A 1 92 ? 8.402 -0.186 -16.190 1.00 95.56 92 TYR A N 1
ATOM 665 C CA . TYR A 1 92 ? 7.513 0.974 -16.299 1.00 95.56 92 TYR A CA 1
ATOM 666 C C . TYR A 1 92 ? 6.967 1.470 -14.952 1.00 95.56 92 TYR A C 1
ATOM 668 O O . TYR A 1 92 ? 6.297 2.497 -14.924 1.00 95.56 92 TYR A O 1
ATOM 676 N N . GLY A 1 93 ? 7.252 0.781 -13.843 1.00 94.75 93 GLY A N 1
ATOM 677 C CA . GLY A 1 93 ? 6.911 1.268 -12.510 1.00 94.75 93 GLY A CA 1
ATOM 678 C C . GLY A 1 93 ? 7.721 0.575 -11.422 1.00 94.75 93 GLY A C 1
ATOM 679 O O . GLY A 1 93 ? 7.779 -0.654 -11.372 1.00 94.75 93 GLY A O 1
ATOM 680 N N . THR A 1 94 ? 8.324 1.364 -10.535 1.00 95.50 94 THR A N 1
ATOM 681 C CA . THR A 1 94 ? 9.091 0.882 -9.380 1.00 95.50 94 THR A CA 1
ATOM 682 C C . THR A 1 94 ? 8.589 1.533 -8.095 1.00 95.50 94 THR A C 1
ATOM 684 O O . THR A 1 94 ? 8.093 2.660 -8.109 1.00 95.50 94 THR A O 1
ATOM 687 N N . VAL A 1 95 ? 8.720 0.818 -6.978 1.00 95.00 95 VAL A N 1
ATOM 688 C CA . VAL A 1 95 ? 8.544 1.364 -5.626 1.00 95.00 95 VAL A CA 1
ATOM 689 C C . VAL A 1 95 ? 9.857 1.153 -4.884 1.00 95.00 95 VAL A C 1
ATOM 691 O O . VAL A 1 95 ? 10.288 0.019 -4.666 1.00 95.00 95 VAL A O 1
ATOM 694 N N . GLY A 1 96 ? 10.528 2.265 -4.575 1.00 93.19 96 GLY A N 1
ATOM 695 C CA . GLY A 1 96 ? 11.971 2.245 -4.346 1.00 93.19 96 GLY A CA 1
ATOM 696 C C . GLY A 1 96 ? 12.697 1.796 -5.617 1.00 93.19 96 GLY A C 1
ATOM 697 O O . GLY A 1 96 ? 12.350 2.200 -6.730 1.00 93.19 96 GLY A O 1
ATOM 698 N N . GLU A 1 97 ? 13.675 0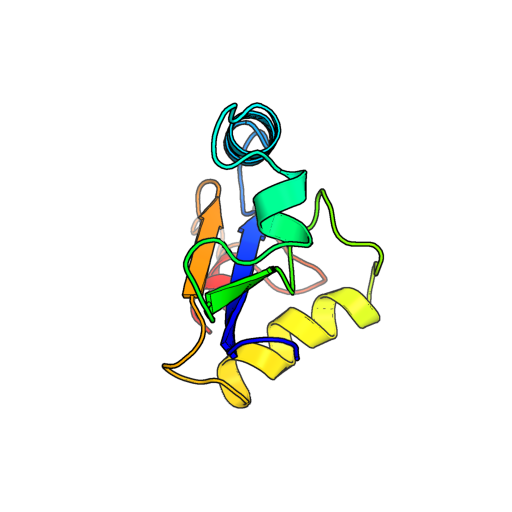.918 -5.448 1.00 93.25 97 GLU A N 1
ATOM 699 C CA . GLU A 1 97 ? 14.516 0.369 -6.511 1.00 93.25 97 GLU A CA 1
ATOM 700 C C . GLU A 1 97 ? 13.967 -0.942 -7.106 1.00 93.25 97 GLU A C 1
ATOM 702 O O . GLU A 1 97 ? 14.592 -1.527 -7.990 1.00 93.25 97 GLU A O 1
ATOM 707 N N . VAL A 1 98 ? 12.800 -1.405 -6.644 1.00 94.88 98 VAL A N 1
ATOM 708 C CA . VAL A 1 98 ? 12.219 -2.704 -7.016 1.00 94.88 98 VAL A CA 1
ATOM 709 C C . VAL A 1 98 ? 11.014 -2.509 -7.947 1.00 94.88 98 VAL A C 1
ATOM 711 O O . VAL A 1 98 ? 10.156 -1.662 -7.663 1.00 94.88 98 VAL A O 1
ATOM 714 N N . PRO A 1 99 ? 10.899 -3.272 -9.052 1.00 96.25 99 PRO A N 1
ATOM 715 C CA . PRO A 1 99 ? 9.716 -3.259 -9.909 1.00 96.25 99 PRO A CA 1
ATOM 716 C C . PRO A 1 99 ? 8.420 -3.523 -9.134 1.00 96.25 99 PRO A C 1
ATOM 718 O O . PRO A 1 99 ? 8.341 -4.440 -8.320 1.00 96.25 99 PRO A O 1
ATOM 721 N N . MET A 1 100 ? 7.358 -2.771 -9.443 1.00 95.69 100 MET A N 1
ATOM 722 C CA . MET A 1 100 ? 6.045 -2.927 -8.792 1.00 95.69 100 MET A CA 1
ATOM 723 C C . MET A 1 100 ? 5.499 -4.356 -8.892 1.00 95.69 100 MET A C 1
ATOM 725 O O . MET A 1 100 ? 4.831 -4.827 -7.980 1.00 95.69 100 MET A O 1
ATOM 729 N N . ARG A 1 101 ? 5.797 -5.052 -9.996 1.00 94.19 101 ARG A N 1
ATOM 730 C CA . ARG A 1 101 ? 5.419 -6.454 -10.207 1.00 94.19 101 ARG A CA 1
ATOM 731 C C . ARG A 1 101 ? 6.012 -7.391 -9.157 1.00 94.19 101 ARG A C 1
ATOM 733 O O . ARG A 1 101 ? 5.346 -8.348 -8.791 1.00 94.19 101 ARG A O 1
ATOM 740 N N . GLU A 1 102 ? 7.251 -7.152 -8.742 1.00 93.25 102 GLU A N 1
ATOM 741 C CA . GLU A 1 102 ? 7.931 -7.980 -7.742 1.00 93.25 102 GLU A CA 1
ATOM 742 C C . GLU A 1 102 ? 7.348 -7.687 -6.359 1.00 93.25 102 GLU A C 1
ATOM 744 O O . GLU A 1 102 ? 6.889 -8.605 -5.697 1.00 93.25 102 GLU A O 1
ATOM 749 N N . ARG A 1 103 ? 7.193 -6.403 -6.007 1.00 91.12 103 ARG A N 1
ATOM 750 C CA . ARG A 1 103 ? 6.564 -5.975 -4.742 1.00 91.12 103 ARG A CA 1
ATOM 751 C C . ARG A 1 103 ? 5.130 -6.471 -4.552 1.00 91.12 103 ARG A C 1
ATOM 753 O O . ARG A 1 103 ? 4.724 -6.736 -3.434 1.00 91.12 103 ARG A O 1
ATOM 760 N N . ALA A 1 104 ? 4.344 -6.547 -5.624 1.00 87.50 104 ALA A N 1
ATOM 761 C CA . ALA A 1 104 ? 2.957 -7.009 -5.555 1.00 87.50 104 ALA A CA 1
ATOM 762 C C . ALA A 1 104 ? 2.816 -8.543 -5.547 1.00 87.50 104 ALA A C 1
ATOM 764 O O . ALA A 1 104 ? 1.700 -9.040 -5.408 1.00 87.50 104 ALA A O 1
ATOM 765 N N . ALA A 1 105 ? 3.906 -9.279 -5.784 1.00 79.06 105 ALA A N 1
ATOM 766 C CA . ALA A 1 105 ? 3.926 -10.741 -5.804 1.00 79.06 105 ALA A CA 1
ATOM 767 C C . ALA A 1 105 ? 4.494 -11.360 -4.512 1.00 79.06 105 ALA A C 1
ATOM 769 O O . ALA A 1 105 ? 4.437 -12.582 -4.373 1.00 79.06 105 ALA A O 1
ATOM 770 N N . GLU A 1 106 ? 5.053 -10.527 -3.629 1.00 64.69 106 GLU A N 1
ATOM 771 C CA . GLU A 1 106 ? 5.494 -10.852 -2.263 1.00 64.69 106 GLU A CA 1
ATOM 772 C C 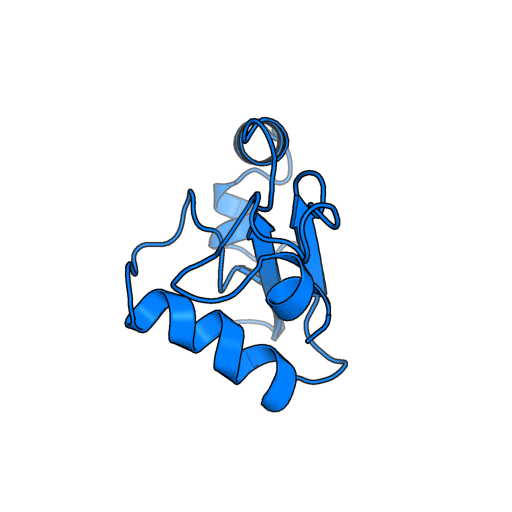. GLU A 1 106 ? 4.296 -10.929 -1.306 1.00 64.69 106 GLU A C 1
ATOM 774 O O . GLU A 1 106 ? 4.277 -11.886 -0.501 1.00 64.69 106 GLU A O 1
#

pLDDT: mean 92.61, std 8.55, range [41.03, 98.12]

Nearest PDB structures (foldseek):
  7odh-assembly1_S  TM=9.413E-01  e=2.672E-07  Cupriavidus necator H16
  5mdl-assembly1_S  TM=9.395E-01  e=2.672E-07  Cupriavidus necator H16
  6rp2-assembly1_T  TM=9.277E-01  e=4.265E-07  Escherichia coli K-12
  4c3o-assembly3_D  TM=9.444E-01  e=7.782E-07  Salmonella enterica subsp. enterica serovar Typhimurium str. LT2
  5xvb-assembly1_S  TM=8.876E-01  e=5.212E-07  Citrobacter sp. S-77

Radius of gyration: 14.59 Å; Cα contacts (8 Å, |Δi|>4): 155; chains: 1; bounding box: 34×26×45 Å

Foldseek 3Di:
DQADAQEEAEAEWPADCVVVVVQCPDPPVHPCCQDPHANDVRYHHRHPADPVPDDDDDPVRVVCLVVCCPPQPPRHHYHYHDDQDPPPNQVVIDDHPHRSNVSVVD